Protein AF-A0A7R9VJQ9-F1 (afdb_monomer_lite)

Foldseek 3Di:
DVVLVVLVVVDDVCVLVNQCPDCCRQLANVLCVPQVVVPDDQVSVVCQQQDFQLCPDPSNVSAQCRGNFRQQCRGPDDREPDTHFKDWADDPVQVVQVKIKMKGGHHPPNVNDWDAQVVCVVRPVVDPPPPDDRTRPIDIDMDGD

Organism: NCBI:txid1486919

Radius of gyration: 17.12 Å; chains: 1; bounding box: 40×38×47 Å

Secondary structure (DSSP, 8-state):
-HHHHHHHTT-GGGHHHHHHT-TTTSHHHHHHHHHGGG--SHHHHHHHHT---TTT-TTTTT-TTSSSS-BGGG-SSS--S-B--EEEE--HHHHHTT-EEEEESS--GGGPPPEEGGGGHHHHTT---TTS-SEE----EEE--

pLDDT: mean 92.48, std 7.69, range [60.97, 98.75]

Sequence (145 aa):
PAMRAAFEARGKQYDKVVRGLSYQVAPRAKIFRRDAGSVSNVTDLMRVLRYNAATNDTYSDGDAWSTICARGDLALGATVADGCIDGKVTTFAMAQGMAALAVNGPSSDGGTPAFDWSEFEELSVVGPHKGMPDVYSTQWSLHAP

InterPro domains:
  IPR007000 Phospholipase B-like [PF04916] (16-140)
  IPR007000 Phospholipase B-like [PTHR12370] (14-140)

Structure (mmCIF, N/CA/C/O backbone):
data_AF-A0A7R9VJQ9-F1
#
_entry.id   AF-A0A7R9VJQ9-F1
#
loop_
_atom_site.group_PDB
_atom_site.id
_atom_site.type_symbol
_atom_site.label_atom_id
_atom_site.label_alt_id
_atom_site.label_comp_id
_atom_site.label_asym_id
_atom_site.label_entity_id
_atom_s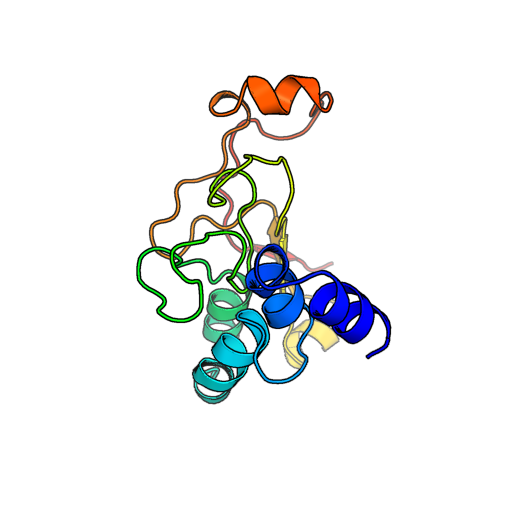ite.label_seq_id
_atom_site.pdbx_PDB_ins_code
_atom_site.Cartn_x
_atom_site.Cartn_y
_atom_site.Cartn_z
_atom_site.occupancy
_atom_site.B_iso_or_equiv
_atom_site.auth_seq_id
_atom_site.auth_comp_id
_atom_site.auth_asym_id
_atom_site.auth_atom_id
_atom_site.pdbx_PDB_model_num
ATOM 1 N N . PRO A 1 1 ? -7.477 -1.256 -21.868 1.00 67.06 1 PRO A N 1
ATOM 2 C CA . PRO A 1 1 ? -7.269 -2.011 -23.135 1.00 67.06 1 PRO A CA 1
ATOM 3 C C . PRO A 1 1 ? -6.455 -1.239 -24.185 1.00 67.06 1 PRO A C 1
ATOM 5 O O . PRO A 1 1 ? -5.385 -1.706 -24.554 1.00 67.06 1 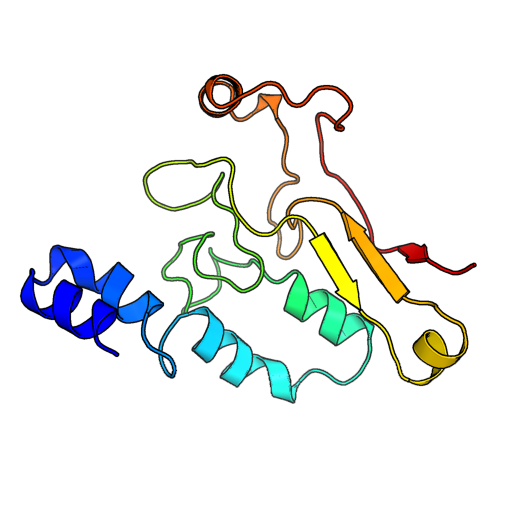PRO A O 1
ATOM 8 N N . ALA A 1 2 ? -6.899 -0.040 -24.592 1.00 86.12 2 ALA A N 1
ATOM 9 C CA . ALA A 1 2 ? -6.219 0.765 -25.618 1.00 86.12 2 ALA A CA 1
ATOM 10 C C . ALA A 1 2 ? -4.799 1.216 -25.216 1.00 86.12 2 ALA A C 1
ATOM 12 O O . ALA A 1 2 ? -3.859 1.060 -25.986 1.00 86.12 2 ALA A O 1
ATOM 13 N N . MET A 1 3 ? -4.618 1.694 -23.979 1.00 90.00 3 MET A N 1
ATOM 14 C CA . MET A 1 3 ? -3.309 2.143 -23.483 1.00 90.00 3 MET A CA 1
ATOM 15 C C . MET A 1 3 ? -2.272 1.012 -23.433 1.00 90.00 3 MET A C 1
ATOM 17 O O . MET A 1 3 ? -1.130 1.202 -23.833 1.00 90.00 3 MET A O 1
ATOM 21 N N . ARG A 1 4 ? -2.679 -0.187 -22.995 1.00 92.75 4 ARG A N 1
ATOM 22 C CA . ARG A 1 4 ? -1.803 -1.364 -22.962 1.00 92.75 4 ARG A CA 1
ATOM 23 C C . ARG A 1 4 ? -1.325 -1.735 -24.370 1.00 92.75 4 ARG A C 1
ATOM 25 O O . ARG A 1 4 ? -0.125 -1.857 -24.568 1.00 92.75 4 ARG A O 1
ATOM 32 N N . ALA A 1 5 ? -2.245 -1.839 -25.332 1.00 93.31 5 ALA A N 1
ATOM 33 C CA . ALA A 1 5 ? -1.909 -2.146 -26.724 1.00 93.31 5 ALA A CA 1
ATOM 34 C C . ALA A 1 5 ? -0.974 -1.088 -27.340 1.00 93.31 5 ALA A C 1
ATOM 36 O O . ALA A 1 5 ? -0.040 -1.427 -28.061 1.00 93.31 5 ALA A O 1
ATOM 37 N N . ALA A 1 6 ? -1.178 0.192 -27.007 1.00 94.69 6 ALA A N 1
ATOM 38 C CA . ALA A 1 6 ? -0.304 1.271 -27.459 1.00 94.69 6 ALA A CA 1
ATOM 39 C C . ALA A 1 6 ? 1.133 1.133 -26.928 1.00 94.69 6 ALA A C 1
ATOM 41 O O . ALA A 1 6 ? 2.074 1.394 -27.672 1.00 94.69 6 ALA A O 1
ATOM 42 N N . PHE A 1 7 ? 1.322 0.716 -25.671 1.00 94.88 7 PHE A N 1
ATOM 43 C CA . PHE A 1 7 ? 2.657 0.459 -25.119 1.00 94.88 7 PHE A CA 1
ATOM 44 C C . PHE A 1 7 ? 3.277 -0.842 -25.642 1.00 94.88 7 PHE A C 1
ATOM 46 O O . PHE A 1 7 ? 4.467 -0.849 -25.935 1.00 94.88 7 PHE A O 1
ATOM 53 N N . GLU A 1 8 ? 2.484 -1.899 -25.840 1.00 94.50 8 GLU A N 1
ATOM 54 C CA . GLU A 1 8 ? 2.943 -3.146 -26.478 1.00 94.50 8 GLU A CA 1
ATOM 55 C C . GLU A 1 8 ? 3.509 -2.879 -27.879 1.00 94.50 8 GLU A C 1
ATOM 57 O O . GLU A 1 8 ? 4.598 -3.343 -28.211 1.00 94.50 8 GLU A O 1
ATOM 62 N N . ALA A 1 9 ? 2.823 -2.053 -28.676 1.00 96.00 9 ALA A N 1
ATOM 63 C CA . ALA A 1 9 ? 3.266 -1.678 -30.018 1.00 96.00 9 ALA A CA 1
ATOM 64 C C . ALA A 1 9 ? 4.575 -0.864 -30.040 1.00 96.00 9 ALA A C 1
ATOM 66 O O . ALA A 1 9 ? 5.237 -0.799 -31.074 1.00 96.00 9 ALA A O 1
ATOM 67 N N . ARG A 1 10 ? 4.968 -0.242 -28.919 1.00 95.50 10 ARG A N 1
ATOM 68 C CA . ARG A 1 10 ? 6.207 0.547 -28.814 1.00 95.50 10 ARG A CA 1
ATOM 69 C C . ARG A 1 10 ? 7.449 -0.300 -28.515 1.00 95.50 10 ARG A C 1
ATOM 71 O O . ARG A 1 10 ? 8.555 0.229 -28.602 1.00 95.50 10 ARG A O 1
ATOM 78 N N . GLY A 1 11 ? 7.288 -1.588 -28.201 1.00 94.62 11 G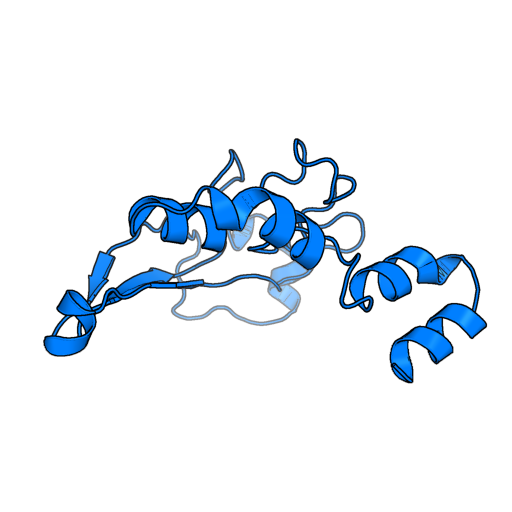LY A N 1
ATOM 79 C CA . GLY A 1 11 ? 8.389 -2.540 -28.031 1.00 94.62 11 GLY A CA 1
ATOM 80 C C . GLY A 1 11 ? 8.679 -2.948 -26.584 1.00 94.62 11 GLY A C 1
ATOM 81 O O . GLY A 1 11 ? 8.109 -2.421 -25.627 1.00 94.62 11 GLY A O 1
ATOM 82 N N . LYS A 1 12 ? 9.599 -3.912 -26.439 1.00 93.69 12 LYS A N 1
ATOM 83 C CA . LYS A 1 12 ? 9.884 -4.632 -25.182 1.00 93.69 12 LYS A CA 1
ATOM 84 C C . LYS A 1 12 ? 10.348 -3.744 -24.028 1.00 93.69 12 LYS A C 1
ATOM 86 O O . LYS A 1 12 ? 10.164 -4.096 -22.867 1.00 93.69 12 LYS A O 1
ATOM 91 N N . GLN A 1 13 ? 10.915 -2.572 -24.311 1.00 93.00 13 GLN A N 1
ATOM 92 C CA . GLN A 1 13 ? 11.306 -1.620 -23.269 1.00 93.00 13 GLN A CA 1
ATOM 93 C C . GLN A 1 13 ? 10.112 -1.125 -22.427 1.00 93.00 13 GLN A C 1
ATOM 95 O O . GLN A 1 13 ? 10.308 -0.626 -21.323 1.00 93.00 13 GLN A O 1
ATOM 100 N N . TYR A 1 14 ? 8.875 -1.308 -22.905 1.00 92.62 14 TYR A N 1
ATOM 101 C CA . TYR A 1 14 ? 7.650 -0.992 -22.169 1.00 92.62 14 TYR A CA 1
ATOM 102 C C . TYR A 1 14 ? 7.004 -2.204 -21.483 1.00 92.62 14 TYR A C 1
ATOM 104 O O . TYR A 1 14 ? 5.934 -2.050 -20.894 1.00 92.62 14 TYR A O 1
ATOM 112 N N . ASP A 1 15 ? 7.630 -3.387 -21.485 1.00 90.75 15 ASP A N 1
ATOM 113 C CA . ASP A 1 15 ? 7.044 -4.617 -20.925 1.00 90.75 15 ASP A CA 1
ATOM 114 C C . ASP A 1 15 ? 6.610 -4.453 -19.459 1.00 90.75 15 ASP A C 1
ATOM 116 O O . ASP A 1 15 ? 5.552 -4.949 -19.069 1.00 90.75 15 ASP A O 1
ATOM 120 N N . LYS A 1 16 ? 7.370 -3.704 -18.645 1.00 88.31 16 LYS A N 1
ATOM 121 C CA . LYS A 1 16 ? 6.997 -3.385 -17.252 1.00 88.31 16 LYS A CA 1
ATOM 122 C C . LYS A 1 16 ? 5.683 -2.599 -17.183 1.00 88.31 16 LYS A C 1
ATOM 124 O O . LYS A 1 16 ? 4.791 -2.952 -16.411 1.00 88.31 16 LYS A O 1
ATOM 129 N N . VAL A 1 17 ? 5.534 -1.577 -18.027 1.00 90.75 17 VAL A N 1
ATOM 130 C CA . VAL A 1 17 ? 4.313 -0.758 -18.123 1.00 90.75 17 VAL A CA 1
ATOM 131 C C . VAL A 1 17 ? 3.144 -1.607 -18.616 1.00 90.75 17 VAL A C 1
ATOM 133 O O . VAL A 1 17 ? 2.075 -1.607 -18.011 1.00 90.75 17 VAL A O 1
ATOM 136 N N . VAL A 1 18 ? 3.357 -2.397 -19.669 1.00 93.50 18 VAL A N 1
ATOM 137 C CA . VAL A 1 18 ? 2.359 -3.321 -20.224 1.00 93.50 18 VAL A CA 1
ATOM 138 C C . VAL A 1 18 ? 1.864 -4.305 -19.162 1.00 93.50 18 VAL A C 1
ATOM 140 O O . VAL A 1 18 ? 0.653 -4.492 -19.011 1.00 93.50 18 VAL A O 1
ATOM 143 N N . ARG A 1 19 ? 2.786 -4.899 -18.393 1.00 92.19 19 ARG A N 1
ATOM 144 C CA . ARG A 1 19 ? 2.473 -5.809 -17.284 1.00 92.19 19 ARG A CA 1
ATOM 145 C C . ARG A 1 19 ? 1.648 -5.097 -16.216 1.00 92.19 19 ARG A C 1
ATOM 147 O O . ARG A 1 19 ? 0.615 -5.623 -15.813 1.00 92.19 19 ARG A O 1
ATOM 154 N N . GLY A 1 20 ? 2.059 -3.895 -15.807 1.00 92.19 20 GLY A N 1
ATOM 155 C CA . GLY A 1 20 ? 1.359 -3.079 -14.811 1.00 92.19 20 GLY A CA 1
ATOM 156 C C . GLY A 1 20 ? -0.048 -2.640 -15.234 1.00 92.19 20 GLY A C 1
ATOM 157 O O . GLY A 1 20 ? -0.930 -2.523 -14.388 1.00 92.19 20 GLY A O 1
ATOM 158 N N . LEU A 1 21 ? -0.288 -2.463 -16.537 1.00 93.56 21 LEU A N 1
ATOM 159 C CA . LEU A 1 21 ? -1.603 -2.138 -17.105 1.00 93.56 21 LEU A CA 1
ATOM 160 C C . LEU A 1 21 ? -2.511 -3.363 -17.298 1.00 93.56 21 LEU A C 1
ATOM 162 O O . LEU A 1 21 ? -3.674 -3.221 -17.692 1.00 93.56 21 LEU A O 1
ATOM 166 N N . SER A 1 22 ? -2.002 -4.576 -17.082 1.00 93.19 22 SER A N 1
ATOM 167 C CA . SER A 1 22 ? -2.776 -5.793 -17.291 1.00 93.19 22 SER A CA 1
ATOM 168 C C . SER A 1 22 ? -3.679 -6.098 -16.102 1.00 93.19 22 SER A C 1
ATOM 170 O O . SER A 1 22 ? -3.207 -6.380 -15.005 1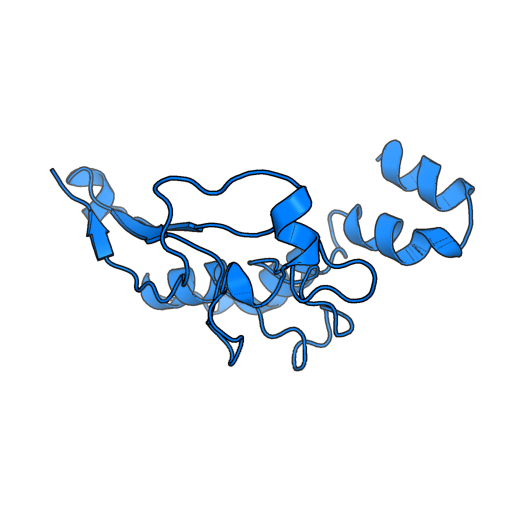.00 93.19 22 SER A O 1
ATOM 172 N N . TYR A 1 23 ? -4.988 -6.145 -16.345 1.00 93.50 23 TYR A N 1
ATOM 173 C CA . TYR A 1 23 ? -5.985 -6.403 -15.305 1.00 93.50 23 TYR A CA 1
ATOM 174 C C . TYR A 1 23 ? -5.729 -7.702 -14.520 1.00 93.50 23 TYR A C 1
ATOM 176 O O . TYR A 1 23 ? -5.812 -7.713 -13.299 1.00 93.50 23 TYR A O 1
ATOM 184 N N . GLN A 1 24 ? -5.385 -8.798 -15.206 1.00 94.56 24 GLN A N 1
ATOM 185 C CA . GLN A 1 24 ? -5.222 -10.105 -14.557 1.00 94.56 24 GLN A CA 1
ATOM 186 C C . GLN A 1 24 ? -3.798 -10.363 -14.043 1.00 94.56 24 GLN A C 1
ATOM 188 O O . GLN A 1 24 ? -3.629 -11.123 -13.087 1.00 94.56 24 GLN A O 1
ATOM 193 N N . VAL A 1 25 ? -2.768 -9.787 -14.673 1.00 94.25 25 VAL A N 1
ATOM 194 C CA . VAL A 1 25 ? -1.365 -10.167 -14.406 1.00 94.25 25 VAL A CA 1
ATOM 195 C C . VAL A 1 25 ? -0.462 -9.017 -13.964 1.00 94.25 25 VAL A C 1
ATOM 197 O O . VAL A 1 25 ? 0.746 -9.225 -13.845 1.00 94.25 25 VAL A O 1
ATOM 200 N N . ALA A 1 26 ? -1.018 -7.840 -13.670 1.00 96.31 26 ALA A N 1
ATOM 201 C CA . ALA A 1 26 ? -0.287 -6.816 -12.932 1.00 96.31 26 ALA A CA 1
ATOM 202 C C . ALA A 1 26 ? 0.143 -7.346 -11.549 1.00 96.31 26 ALA A C 1
ATOM 204 O O . ALA A 1 26 ? -0.593 -8.147 -10.961 1.00 96.31 26 ALA A O 1
ATOM 205 N N . PRO A 1 27 ? 1.283 -6.886 -11.000 1.00 96.56 27 PRO A N 1
ATOM 206 C CA . PRO A 1 27 ? 1.772 -7.301 -9.683 1.00 96.56 27 PRO A CA 1
ATOM 207 C C . PRO A 1 27 ? 0.692 -7.273 -8.594 1.00 96.56 27 PRO A C 1
ATOM 209 O O . PRO A 1 27 ? 0.377 -8.305 -8.009 1.00 96.56 27 PRO A O 1
ATOM 212 N N . ARG A 1 28 ? -0.004 -6.139 -8.436 1.00 97.19 28 ARG A N 1
ATOM 213 C CA . ARG A 1 28 ? -1.114 -5.982 -7.478 1.00 97.19 28 ARG A CA 1
ATOM 214 C C . ARG A 1 28 ? -2.245 -6.990 -7.678 1.00 97.19 28 ARG A C 1
ATOM 216 O O . ARG A 1 28 ? -2.760 -7.527 -6.704 1.00 97.19 28 ARG A O 1
ATOM 223 N N . ALA A 1 29 ? -2.609 -7.289 -8.926 1.00 98.00 29 ALA A N 1
ATOM 224 C CA . ALA A 1 29 ? -3.644 -8.279 -9.222 1.00 98.00 29 ALA A CA 1
ATOM 225 C C . ALA A 1 29 ? -3.207 -9.695 -8.815 1.00 98.00 29 ALA A C 1
ATOM 227 O O . ALA A 1 29 ? -4.016 -10.471 -8.310 1.00 98.00 29 ALA A O 1
ATOM 228 N N . LYS A 1 30 ? -1.928 -10.036 -9.011 1.00 98.00 30 LYS A N 1
ATOM 229 C CA . LYS A 1 30 ? -1.370 -11.322 -8.574 1.00 98.00 30 LYS A CA 1
ATOM 230 C C . LYS A 1 30 ? -1.282 -11.421 -7.052 1.00 98.00 30 LYS A C 1
ATOM 232 O O . LYS A 1 30 ? -1.688 -12.446 -6.515 1.00 98.00 30 LYS A O 1
ATOM 237 N N . ILE A 1 31 ? -0.831 -10.360 -6.380 1.00 97.62 31 ILE A N 1
ATOM 238 C CA . ILE A 1 31 ? -0.745 -10.298 -4.914 1.00 97.62 31 ILE A CA 1
ATOM 239 C C . ILE A 1 31 ? -2.137 -10.447 -4.295 1.00 97.62 31 ILE A C 1
ATOM 241 O O . ILE A 1 31 ? -2.344 -11.337 -3.479 1.00 97.62 31 ILE A O 1
ATOM 245 N N . PHE A 1 32 ? -3.137 -9.687 -4.759 1.00 98.25 32 PHE A N 1
ATOM 246 C CA . PHE A 1 32 ? -4.509 -9.864 -4.275 1.00 98.25 32 PHE A CA 1
ATOM 247 C C . PHE A 1 32 ? -5.058 -11.263 -4.558 1.00 98.25 32 PHE A C 1
ATOM 249 O O . PHE A 1 32 ? -5.684 -11.851 -3.684 1.00 98.25 32 PHE A O 1
ATOM 256 N N . ARG A 1 33 ? -4.806 -11.832 -5.745 1.00 98.25 33 ARG A N 1
ATOM 257 C CA . ARG A 1 33 ? -5.245 -13.201 -6.058 1.00 98.25 33 ARG A CA 1
ATOM 258 C C . ARG A 1 33 ? -4.630 -14.240 -5.114 1.00 98.25 33 ARG A C 1
ATOM 260 O O . ARG A 1 33 ? -5.303 -15.214 -4.796 1.00 98.25 33 ARG A O 1
ATOM 267 N N . ARG A 1 34 ? -3.376 -14.044 -4.696 1.00 97.75 34 ARG A N 1
ATOM 268 C CA . ARG A 1 34 ? -2.671 -14.918 -3.749 1.00 97.75 34 ARG A CA 1
ATOM 269 C C . ARG A 1 34 ? -3.201 -14.746 -2.323 1.00 97.75 34 ARG A C 1
ATOM 271 O O . ARG A 1 34 ? -3.498 -15.740 -1.671 1.00 97.75 34 ARG A O 1
ATOM 278 N N . ASP A 1 35 ? -3.360 -13.503 -1.871 1.00 97.38 35 ASP A N 1
ATOM 279 C CA . ASP A 1 35 ? -3.452 -13.201 -0.437 1.00 97.38 35 ASP A CA 1
ATOM 280 C C . ASP A 1 35 ? -4.877 -12.918 0.046 1.00 97.38 35 ASP A C 1
ATOM 282 O O . ASP A 1 35 ? -5.178 -13.159 1.215 1.00 97.38 35 ASP A O 1
ATOM 286 N N . ALA A 1 36 ? -5.791 -12.472 -0.825 1.00 96.88 36 ALA A N 1
ATOM 287 C CA . ALA A 1 36 ? -7.143 -12.083 -0.410 1.00 96.88 36 ALA A CA 1
ATOM 288 C C . ALA A 1 36 ? -7.918 -13.230 0.262 1.00 96.88 36 ALA A C 1
ATOM 290 O O . ALA A 1 36 ? -8.706 -12.984 1.170 1.00 96.88 36 ALA A O 1
ATOM 291 N N . GLY A 1 37 ? -7.662 -14.482 -0.135 1.00 97.69 37 GLY A N 1
ATOM 292 C CA . GLY A 1 37 ? -8.291 -15.666 0.463 1.00 97.69 37 GLY A CA 1
ATOM 293 C C . GLY A 1 37 ? -7.857 -15.962 1.903 1.00 97.69 37 GLY A C 1
ATOM 294 O O . GLY A 1 37 ? -8.546 -16.700 2.600 1.00 97.69 37 GLY A O 1
ATOM 295 N N . SER A 1 38 ? -6.738 -15.389 2.358 1.00 96.88 38 SER A N 1
ATOM 296 C CA . SER A 1 38 ? -6.248 -15.530 3.736 1.00 96.88 38 SER A CA 1
ATOM 297 C C . SER A 1 38 ? -6.755 -14.443 4.689 1.00 96.88 38 SER A C 1
ATOM 299 O O . SER A 1 38 ? -6.490 -14.513 5.887 1.00 96.88 38 SER A O 1
ATOM 301 N N . VAL A 1 39 ? -7.492 -13.443 4.191 1.00 98.25 39 VAL A N 1
ATOM 302 C CA . VAL A 1 39 ? -8.013 -12.351 5.022 1.00 98.25 39 VAL A CA 1
ATOM 303 C C . VAL A 1 39 ? -9.195 -12.856 5.845 1.00 98.25 39 VAL A C 1
ATOM 305 O O . VAL A 1 39 ? -10.292 -13.039 5.322 1.00 98.25 39 VAL A O 1
ATOM 308 N N . SER A 1 40 ? -8.971 -13.068 7.142 1.00 98.00 40 SER A N 1
ATOM 309 C CA . SER A 1 40 ? -9.980 -13.631 8.052 1.00 98.00 40 SER A CA 1
ATOM 310 C C . SER A 1 40 ? -10.549 -12.619 9.048 1.00 98.00 40 SER A C 1
ATOM 312 O O . SER A 1 40 ? -11.608 -12.835 9.635 1.00 98.00 40 SER A O 1
ATOM 314 N N . ASN A 1 41 ? -9.850 -11.504 9.253 1.00 97.75 41 ASN A N 1
ATOM 315 C CA . ASN A 1 41 ? -10.207 -10.479 10.224 1.00 97.75 41 ASN A CA 1
ATOM 316 C C . ASN A 1 41 ? -9.696 -9.096 9.785 1.00 97.75 41 ASN A C 1
ATOM 318 O O . ASN A 1 41 ? -8.997 -8.948 8.781 1.00 97.75 41 ASN A O 1
ATOM 322 N N . VAL A 1 42 ? -10.061 -8.066 10.554 1.00 98.00 42 VAL A N 1
ATOM 323 C CA . VAL A 1 42 ? -9.697 -6.675 10.254 1.00 98.00 42 VAL A CA 1
ATOM 324 C C . VAL A 1 42 ? -8.180 -6.456 10.241 1.00 98.00 42 VAL A C 1
ATOM 326 O O . VAL A 1 42 ? -7.683 -5.731 9.384 1.00 98.00 42 VAL A O 1
ATOM 329 N N . THR A 1 43 ? -7.438 -7.137 11.117 1.00 97.19 43 THR A N 1
ATOM 330 C CA . THR A 1 43 ? -5.975 -7.051 11.203 1.00 97.19 43 THR A CA 1
ATOM 331 C C . THR A 1 43 ? -5.301 -7.643 9.966 1.00 97.19 43 THR A C 1
ATOM 333 O O . THR A 1 43 ? -4.329 -7.078 9.466 1.00 97.19 43 THR A O 1
ATOM 336 N N . ASP A 1 44 ? -5.827 -8.742 9.421 1.00 97.62 44 ASP A N 1
ATOM 337 C CA . ASP A 1 44 ? -5.327 -9.303 8.161 1.00 97.62 44 ASP A CA 1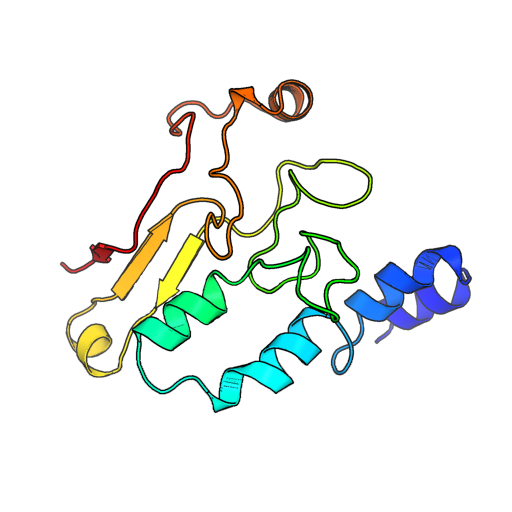
ATOM 338 C C . ASP A 1 44 ? -5.573 -8.342 6.995 1.00 97.62 44 ASP A C 1
ATOM 340 O O . ASP A 1 44 ? -4.684 -8.130 6.171 1.00 97.62 44 ASP A O 1
ATOM 344 N N . LEU A 1 45 ? -6.750 -7.707 6.949 1.00 97.75 45 LEU A N 1
ATOM 345 C CA . LEU A 1 45 ? -7.062 -6.711 5.925 1.00 97.75 45 LEU A CA 1
ATOM 346 C C . LEU A 1 45 ? -6.135 -5.491 6.032 1.00 97.75 45 LEU A C 1
ATOM 348 O O . LEU A 1 45 ? -5.608 -5.035 5.020 1.00 97.75 45 LEU A O 1
ATOM 352 N N . MET A 1 46 ? -5.879 -5.004 7.249 1.00 97.44 46 MET A N 1
ATOM 353 C CA . MET A 1 46 ? -4.904 -3.940 7.512 1.00 97.44 46 MET A CA 1
ATOM 354 C C . MET A 1 46 ? -3.514 -4.308 6.978 1.00 97.44 46 MET A C 1
ATOM 356 O O . MET A 1 46 ? -2.911 -3.509 6.262 1.00 97.44 46 MET A O 1
ATOM 360 N N . ARG A 1 47 ? -3.038 -5.531 7.252 1.00 95.75 47 ARG A N 1
ATOM 361 C CA . ARG A 1 47 ? -1.747 -6.038 6.757 1.00 95.75 47 ARG A CA 1
ATOM 362 C C . ARG A 1 47 ? -1.702 -6.091 5.229 1.00 95.75 47 ARG A C 1
ATOM 364 O O . ARG A 1 47 ? -0.727 -5.646 4.635 1.00 95.75 47 ARG A O 1
ATOM 371 N N . VAL A 1 48 ? -2.753 -6.598 4.580 1.00 96.44 48 VAL A N 1
ATOM 372 C CA . VAL A 1 48 ? -2.823 -6.662 3.108 1.00 96.44 48 VAL A CA 1
ATOM 373 C C . VAL A 1 48 ? -2.782 -5.262 2.494 1.00 96.44 48 VAL A C 1
ATOM 375 O O . VAL A 1 48 ? -2.043 -5.040 1.538 1.00 96.44 48 VAL A O 1
ATOM 378 N N . LEU A 1 49 ? -3.521 -4.298 3.050 1.00 96.88 49 LEU A N 1
ATOM 379 C CA . LEU A 1 49 ? -3.549 -2.929 2.523 1.00 96.88 49 LEU A CA 1
ATOM 380 C C . LEU A 1 49 ? -2.234 -2.168 2.714 1.00 96.88 49 LEU A C 1
ATOM 382 O O . LEU A 1 49 ? -1.980 -1.221 1.976 1.00 96.88 49 LEU A O 1
ATOM 386 N N . ARG A 1 50 ? -1.396 -2.573 3.673 1.00 96.94 50 ARG A N 1
ATOM 387 C CA . ARG A 1 50 ? -0.073 -1.980 3.928 1.00 96.94 50 ARG A CA 1
ATOM 388 C C . ARG A 1 50 ? 1.072 -2.804 3.355 1.00 96.94 50 ARG A C 1
ATOM 390 O O . ARG A 1 50 ? 2.229 -2.422 3.497 1.00 96.94 50 ARG A O 1
ATOM 397 N N . TYR A 1 51 ? 0.765 -3.889 2.652 1.00 96.25 51 TYR A N 1
ATOM 398 C CA . TYR A 1 51 ? 1.759 -4.826 2.164 1.00 96.25 51 TYR A CA 1
ATOM 399 C C . TYR A 1 51 ? 2.736 -4.182 1.170 1.00 96.25 51 TYR A C 1
ATOM 401 O O . TYR A 1 51 ? 2.373 -3.838 0.037 1.00 96.25 51 TYR A O 1
ATOM 409 N N . ASN A 1 52 ? 3.993 -4.093 1.600 1.00 95.75 52 ASN A N 1
ATOM 410 C CA . ASN A 1 52 ? 5.159 -3.865 0.764 1.00 95.75 52 ASN A CA 1
ATOM 411 C C . ASN A 1 52 ? 6.289 -4.766 1.272 1.00 95.75 52 ASN A C 1
ATOM 413 O O . ASN A 1 52 ? 6.832 -4.545 2.346 1.00 95.75 52 ASN A O 1
ATOM 417 N N . ALA A 1 53 ? 6.588 -5.829 0.534 1.00 93.12 53 ALA A N 1
ATOM 418 C CA . ALA A 1 53 ? 7.682 -6.743 0.851 1.00 93.12 53 ALA A CA 1
ATOM 419 C C . ALA A 1 53 ? 8.500 -7.000 -0.415 1.00 93.12 53 ALA A C 1
ATOM 421 O O . ALA A 1 53 ? 8.748 -8.144 -0.785 1.00 93.12 53 ALA A O 1
ATOM 422 N N . ALA A 1 54 ? 8.846 -5.929 -1.135 1.00 91.50 54 ALA A N 1
ATOM 423 C CA . ALA A 1 54 ? 9.303 -6.037 -2.516 1.00 91.50 54 ALA A CA 1
ATOM 424 C C . ALA A 1 54 ? 10.577 -6.868 -2.713 1.00 91.50 54 ALA A C 1
ATOM 426 O O . ALA A 1 54 ? 10.745 -7.475 -3.769 1.00 91.50 54 ALA A O 1
ATOM 427 N N . THR A 1 55 ? 11.435 -6.930 -1.694 1.00 89.56 55 THR A N 1
ATOM 428 C CA . THR A 1 55 ? 12.646 -7.761 -1.661 1.00 89.56 55 THR A CA 1
ATOM 429 C C . THR A 1 55 ? 12.348 -9.259 -1.568 1.00 89.56 55 THR A C 1
ATOM 431 O O . THR A 1 55 ? 13.153 -10.066 -2.025 1.00 89.56 55 THR A O 1
ATOM 434 N N . ASN A 1 56 ? 11.188 -9.633 -1.019 1.00 91.38 56 ASN A N 1
ATOM 435 C CA . ASN A 1 56 ? 10.796 -11.018 -0.758 1.00 91.38 56 ASN A CA 1
ATOM 436 C C . ASN A 1 56 ? 9.612 -11.489 -1.626 1.00 91.38 56 ASN A C 1
ATOM 438 O O . ASN A 1 56 ? 9.379 -12.693 -1.737 1.00 91.38 56 ASN A O 1
ATOM 442 N N . ASP A 1 57 ? 8.847 -10.578 -2.236 1.00 93.69 57 ASP A N 1
ATOM 443 C CA . ASP A 1 57 ? 7.707 -10.925 -3.086 1.00 93.69 57 ASP A CA 1
ATOM 444 C C . ASP A 1 57 ? 8.138 -11.173 -4.540 1.00 93.69 57 ASP A C 1
ATOM 446 O O . ASP A 1 57 ? 8.574 -10.287 -5.269 1.00 93.69 57 ASP A O 1
ATOM 450 N N . THR A 1 58 ? 7.944 -12.401 -5.015 1.00 94.69 58 THR A N 1
ATOM 451 C CA . THR A 1 58 ? 8.230 -12.771 -6.412 1.00 94.69 58 THR A CA 1
ATOM 452 C C . THR A 1 58 ? 7.393 -12.018 -7.455 1.00 94.69 58 THR A C 1
ATOM 454 O O . THR A 1 58 ? 7.748 -12.027 -8.629 1.00 94.69 58 THR A O 1
ATOM 457 N N . TYR A 1 59 ? 6.275 -11.388 -7.078 1.00 95.88 59 TYR A N 1
ATOM 458 C CA . TYR A 1 59 ? 5.428 -10.635 -8.008 1.00 95.88 59 TYR A CA 1
ATOM 459 C C . TYR A 1 59 ? 5.814 -9.167 -8.151 1.00 95.88 59 TYR A C 1
ATOM 461 O O . TYR A 1 59 ? 5.380 -8.547 -9.125 1.00 95.88 59 TYR A O 1
ATOM 469 N N . SER A 1 60 ? 6.599 -8.617 -7.223 1.00 93.12 60 SER A N 1
ATOM 470 C CA . SER A 1 60 ? 7.081 -7.237 -7.305 1.00 93.12 60 SER A CA 1
ATOM 471 C C . SER A 1 60 ? 8.330 -7.089 -8.167 1.00 93.12 60 SER A C 1
ATOM 473 O O . SER A 1 60 ? 8.705 -5.960 -8.458 1.00 93.12 60 SER A O 1
ATOM 475 N N . ASP A 1 61 ? 8.977 -8.185 -8.579 1.00 91.19 61 ASP A N 1
ATOM 476 C CA . ASP A 1 61 ? 10.240 -8.165 -9.333 1.00 91.19 61 ASP A CA 1
ATOM 477 C C . ASP A 1 61 ? 11.323 -7.301 -8.636 1.00 91.19 61 ASP A C 1
ATOM 479 O O . ASP A 1 61 ? 12.089 -6.592 -9.288 1.00 91.19 61 ASP A O 1
ATOM 483 N N . GLY A 1 62 ? 11.356 -7.312 -7.295 1.00 92.00 62 GLY A N 1
ATOM 484 C CA . GLY A 1 62 ? 12.267 -6.482 -6.493 1.00 92.00 62 GLY A CA 1
ATOM 485 C C . GLY A 1 62 ? 11.879 -5.002 -6.377 1.00 92.00 62 GLY A C 1
ATOM 486 O O . GLY A 1 62 ? 12.564 -4.251 -5.692 1.00 92.00 62 GLY A O 1
ATOM 487 N N . ASP A 1 63 ? 10.802 -4.561 -7.030 1.00 93.75 63 ASP A N 1
ATOM 488 C CA . ASP A 1 63 ? 10.417 -3.153 -7.110 1.00 93.75 63 ASP A CA 1
ATOM 489 C C . ASP A 1 63 ? 9.364 -2.767 -6.064 1.00 93.75 63 ASP A C 1
ATOM 491 O O . ASP A 1 63 ? 8.224 -3.239 -6.101 1.00 93.75 63 ASP A O 1
ATOM 495 N N . ALA A 1 64 ? 9.722 -1.846 -5.165 1.00 94.75 64 ALA A N 1
ATOM 496 C CA . ALA A 1 64 ? 8.844 -1.348 -4.108 1.00 94.75 64 ALA A CA 1
ATOM 497 C C . ALA A 1 64 ? 7.603 -0.603 -4.628 1.00 94.75 64 ALA A C 1
ATOM 499 O O . ALA A 1 64 ? 6.620 -0.467 -3.896 1.00 94.75 64 ALA A O 1
ATOM 500 N N . TRP A 1 65 ? 7.588 -0.196 -5.900 1.00 94.94 65 TRP A N 1
ATOM 501 C CA . TRP A 1 65 ? 6.395 0.325 -6.573 1.00 94.94 65 TRP A CA 1
ATOM 502 C C . TRP A 1 65 ? 5.361 -0.760 -6.908 1.00 94.94 65 TRP A C 1
ATOM 504 O O . TRP A 1 65 ? 4.160 -0.504 -7.011 1.00 94.94 65 TRP A O 1
ATOM 514 N N . SER A 1 66 ? 5.820 -1.994 -7.103 1.00 95.12 66 SER A N 1
ATOM 515 C CA . SER A 1 66 ? 5.038 -3.091 -7.678 1.00 95.12 66 SER A CA 1
ATOM 516 C C . SER A 1 66 ? 4.351 -3.963 -6.616 1.00 95.12 66 SER A C 1
ATOM 518 O O . SER A 1 66 ? 4.117 -5.150 -6.831 1.00 95.12 66 SER A O 1
ATOM 520 N N . THR A 1 67 ? 3.982 -3.376 -5.478 1.00 95.50 67 THR A N 1
ATOM 521 C CA . THR A 1 67 ? 3.290 -4.032 -4.351 1.00 95.50 67 THR A CA 1
ATOM 522 C C . THR A 1 67 ? 1.894 -3.426 -4.133 1.00 95.50 67 THR A C 1
ATOM 524 O O . THR A 1 67 ? 1.438 -2.612 -4.939 1.00 95.50 67 THR A O 1
ATOM 527 N N . ILE A 1 68 ? 1.165 -3.840 -3.084 1.00 97.12 68 ILE A N 1
ATOM 528 C CA . ILE A 1 68 ? -0.148 -3.248 -2.763 1.00 97.12 68 ILE A CA 1
ATOM 529 C C . ILE A 1 68 ? 0.016 -1.800 -2.302 1.00 97.12 68 ILE A C 1
ATOM 531 O O . ILE A 1 68 ? -0.618 -0.908 -2.867 1.00 97.12 68 ILE A O 1
ATOM 535 N N . CYS A 1 69 ? 0.886 -1.571 -1.317 1.00 97.38 69 CYS A N 1
ATOM 536 C CA . CYS A 1 69 ? 1.178 -0.245 -0.789 1.00 97.38 69 CYS A CA 1
ATOM 537 C C . CYS A 1 69 ? 2.532 0.231 -1.329 1.00 97.38 69 CYS A C 1
ATOM 539 O O . CYS A 1 69 ? 3.571 0.060 -0.694 1.00 97.38 69 CYS A O 1
ATOM 541 N N . ALA A 1 70 ? 2.507 0.783 -2.544 1.00 96.25 70 ALA A N 1
ATOM 542 C CA . ALA A 1 70 ? 3.694 1.210 -3.282 1.00 96.25 70 ALA A CA 1
ATOM 543 C C . ALA A 1 70 ? 4.566 2.215 -2.504 1.00 96.25 70 ALA A C 1
ATOM 545 O O . ALA A 1 70 ? 4.043 3.093 -1.816 1.00 96.25 70 ALA A O 1
ATOM 546 N N . ARG A 1 71 ? 5.887 2.105 -2.676 1.00 95.75 71 ARG A N 1
ATOM 547 C CA . ARG A 1 71 ? 6.912 3.019 -2.149 1.00 95.75 71 ARG A CA 1
ATOM 548 C C . ARG A 1 71 ? 7.772 3.539 -3.300 1.00 95.75 71 ARG A C 1
ATOM 550 O O . ARG A 1 71 ? 8.694 2.851 -3.729 1.00 95.75 71 ARG A O 1
ATOM 557 N N . GLY A 1 72 ? 7.419 4.701 -3.852 1.00 93.75 72 GLY A N 1
ATOM 558 C CA . GLY A 1 72 ? 8.145 5.329 -4.964 1.00 93.75 72 GLY A CA 1
ATOM 559 C C . GLY A 1 72 ? 9.522 5.850 -4.584 1.00 93.75 72 GLY A C 1
ATOM 560 O O . GLY A 1 72 ? 10.440 5.830 -5.398 1.00 93.75 72 GLY A O 1
ATOM 561 N N . ASP A 1 73 ? 9.685 6.225 -3.324 1.00 92.81 73 ASP A N 1
ATOM 562 C CA . ASP A 1 73 ? 10.949 6.620 -2.717 1.00 92.81 73 ASP A CA 1
ATOM 563 C C . ASP A 1 73 ? 11.947 5.447 -2.636 1.00 92.81 73 ASP A C 1
ATOM 565 O O . ASP A 1 73 ? 13.154 5.656 -2.647 1.00 92.81 73 ASP A O 1
ATOM 569 N N . LEU A 1 74 ? 11.451 4.203 -2.657 1.00 93.12 74 LEU A N 1
ATOM 570 C CA . LEU A 1 74 ? 12.251 2.969 -2.683 1.00 93.12 74 LEU A CA 1
ATOM 571 C C . LEU A 1 74 ? 12.135 2.201 -4.014 1.00 93.12 74 LEU A C 1
ATOM 573 O O . LEU A 1 74 ? 12.495 1.023 -4.088 1.00 93.12 74 LEU A O 1
ATOM 577 N N . ALA A 1 75 ? 11.567 2.813 -5.058 1.00 91.38 75 ALA A N 1
ATOM 578 C CA . ALA A 1 75 ? 11.326 2.133 -6.327 1.00 91.38 75 ALA A CA 1
ATOM 579 C C . ALA A 1 75 ? 12.631 1.836 -7.079 1.00 91.38 75 ALA A C 1
ATOM 581 O O . ALA A 1 75 ? 13.596 2.598 -7.037 1.00 91.38 75 ALA A O 1
ATOM 582 N N . LEU A 1 76 ? 12.642 0.742 -7.848 1.00 87.50 76 LEU A N 1
ATOM 583 C CA . LEU A 1 76 ? 13.769 0.459 -8.738 1.00 87.50 76 LEU A CA 1
ATOM 584 C C . LEU A 1 76 ? 13.771 1.443 -9.916 1.00 87.50 76 LEU A C 1
ATOM 586 O O . LEU A 1 76 ? 12.882 1.399 -10.775 1.00 87.50 76 LEU A O 1
ATOM 590 N N . GLY A 1 77 ? 14.808 2.277 -9.992 1.00 84.19 77 GLY A N 1
ATOM 591 C CA . GLY A 1 77 ? 15.004 3.259 -11.057 1.00 84.19 77 GLY A CA 1
ATOM 592 C C . GLY A 1 77 ? 15.024 4.682 -10.513 1.00 84.19 77 GLY A C 1
ATOM 593 O O . GLY A 1 77 ? 15.906 5.023 -9.734 1.00 84.19 77 GLY A O 1
ATOM 594 N N . ALA A 1 78 ? 14.090 5.517 -10.970 1.00 80.31 78 ALA A N 1
ATOM 595 C CA . ALA A 1 78 ? 13.962 6.887 -10.485 1.00 80.31 78 ALA A CA 1
ATOM 596 C C . ALA A 1 78 ? 13.167 6.908 -9.173 1.00 80.31 78 ALA A C 1
ATOM 598 O O . ALA A 1 78 ? 12.015 6.467 -9.154 1.00 80.31 78 ALA A O 1
ATOM 599 N N . THR A 1 79 ? 13.777 7.439 -8.114 1.00 86.25 79 THR A N 1
ATOM 600 C CA . THR A 1 79 ? 13.096 7.741 -6.854 1.00 86.25 79 THR A CA 1
ATOM 601 C C . THR A 1 79 ? 12.074 8.851 -7.089 1.00 86.25 79 THR A C 1
ATOM 603 O O . THR A 1 79 ? 12.339 9.826 -7.796 1.00 86.25 79 THR A O 1
ATOM 606 N N . VAL A 1 80 ? 10.865 8.683 -6.551 1.00 88.75 80 VAL A N 1
ATOM 607 C CA . VAL A 1 80 ? 9.773 9.661 -6.679 1.00 88.75 80 VAL A CA 1
ATOM 608 C C . VAL A 1 80 ? 9.015 9.800 -5.364 1.00 88.75 80 VAL A C 1
ATOM 610 O O . VAL A 1 80 ? 8.756 8.809 -4.687 1.00 88.75 80 VAL A O 1
ATOM 613 N N . ALA A 1 81 ? 8.599 11.023 -5.027 1.00 89.44 81 ALA A N 1
ATOM 614 C CA . ALA A 1 81 ? 7.743 11.305 -3.872 1.00 89.44 81 ALA A CA 1
ATOM 615 C C . ALA A 1 81 ? 6.278 10.944 -4.173 1.00 89.44 81 ALA A C 1
ATOM 617 O O . ALA A 1 81 ? 5.399 11.804 -4.201 1.00 89.44 81 ALA A O 1
ATOM 618 N N . ASP A 1 82 ? 6.028 9.670 -4.468 1.00 91.19 82 ASP A N 1
ATOM 619 C CA . ASP A 1 82 ? 4.708 9.141 -4.803 1.00 91.19 82 ASP A CA 1
ATOM 620 C C . ASP A 1 82 ? 4.560 7.701 -4.291 1.00 91.19 82 ASP A C 1
ATOM 622 O O . ASP A 1 82 ? 5.537 6.989 -4.040 1.00 91.19 82 ASP A O 1
ATOM 626 N N . GLY A 1 83 ? 3.320 7.256 -4.130 1.00 95.00 83 GLY A N 1
ATOM 627 C CA . GLY A 1 83 ? 2.998 5.915 -3.676 1.00 95.00 83 GLY A CA 1
ATOM 628 C C . GLY A 1 83 ? 1.775 5.868 -2.772 1.00 95.00 83 GLY A C 1
ATOM 629 O O . GLY A 1 83 ? 0.853 6.678 -2.839 1.00 95.00 83 GLY A O 1
ATOM 630 N N . CYS A 1 84 ? 1.747 4.848 -1.928 1.00 97.31 84 CYS A N 1
ATOM 631 C CA . CYS A 1 84 ? 0.698 4.638 -0.946 1.00 97.31 84 CYS A CA 1
ATOM 632 C C . CYS A 1 84 ? 0.934 5.539 0.272 1.00 97.31 84 CYS A C 1
ATOM 634 O O . CYS A 1 84 ? 1.993 5.468 0.884 1.00 97.31 84 CYS A O 1
ATOM 636 N N . ILE A 1 85 ? -0.054 6.360 0.638 1.00 97.06 85 ILE A N 1
ATOM 637 C CA . ILE A 1 85 ? 0.087 7.387 1.689 1.00 97.06 85 ILE A CA 1
ATOM 638 C C . ILE A 1 85 ? -0.873 7.211 2.866 1.00 97.06 85 ILE A C 1
ATOM 640 O O . ILE A 1 85 ? -0.877 8.028 3.781 1.00 97.06 85 ILE A O 1
ATOM 644 N N . ASP A 1 86 ? -1.718 6.184 2.856 1.00 98.19 86 ASP A N 1
ATOM 645 C CA . ASP A 1 86 ? -2.629 5.889 3.956 1.00 98.19 86 ASP A CA 1
ATOM 646 C C . ASP A 1 86 ? -3.145 4.443 3.896 1.00 98.19 86 ASP A C 1
ATOM 648 O O . ASP A 1 86 ? -2.806 3.663 3.003 1.00 98.19 86 ASP A O 1
ATOM 652 N N . GLY A 1 87 ? -3.951 4.080 4.888 1.00 97.81 87 GLY A N 1
ATOM 653 C CA . GLY A 1 87 ? -4.822 2.915 4.872 1.00 97.81 87 GLY A CA 1
ATOM 654 C C . GLY A 1 87 ? -6.062 3.213 5.705 1.00 97.81 87 GLY A C 1
ATOM 655 O O . GLY A 1 87 ? -5.965 3.864 6.743 1.00 97.81 87 GLY A O 1
ATOM 656 N N . LYS A 1 88 ? -7.239 2.782 5.241 1.00 98.56 88 LYS A N 1
ATOM 657 C CA . LYS A 1 88 ? -8.507 2.925 5.969 1.00 98.56 88 LYS A CA 1
ATOM 658 C C . LYS A 1 88 ? -9.287 1.623 5.874 1.00 98.56 88 LYS A C 1
ATOM 660 O O . LYS A 1 88 ? -9.467 1.097 4.777 1.00 98.56 88 LYS A O 1
ATOM 665 N N . VAL A 1 89 ? -9.744 1.110 7.008 1.00 98.38 89 VAL A N 1
ATOM 666 C CA . VAL A 1 89 ? -10.497 -0.143 7.098 1.00 98.38 89 VAL A CA 1
ATOM 667 C C . VAL A 1 89 ? -11.671 0.041 8.043 1.00 98.38 89 VAL A C 1
ATOM 669 O O . VAL A 1 89 ? -11.541 0.627 9.111 1.00 98.38 89 VAL A O 1
ATOM 672 N N . THR A 1 90 ? -12.821 -0.509 7.678 1.00 98.50 90 THR A N 1
ATOM 673 C CA . THR A 1 90 ? -13.971 -0.608 8.574 1.00 98.50 90 THR A CA 1
ATOM 674 C C . THR A 1 90 ? -14.563 -2.014 8.511 1.00 98.50 90 THR A C 1
ATOM 676 O O . THR A 1 90 ? -14.308 -2.777 7.578 1.00 98.50 90 THR A O 1
ATOM 679 N N . THR A 1 91 ? -15.339 -2.366 9.526 1.00 98.31 91 THR A N 1
ATOM 680 C CA . THR A 1 91 ? -16.164 -3.573 9.590 1.00 98.31 91 THR A CA 1
ATOM 681 C C . THR A 1 91 ? -17.618 -3.135 9.611 1.00 98.31 91 THR A C 1
ATOM 683 O O . THR A 1 91 ? -17.913 -1.973 9.879 1.00 98.31 91 THR A O 1
ATOM 686 N N . PHE A 1 92 ? -18.547 -4.060 9.380 1.00 98.19 92 PHE A N 1
ATOM 687 C CA . PHE A 1 92 ? -19.972 -3.741 9.467 1.00 98.19 92 PHE A CA 1
ATOM 688 C C . PHE A 1 92 ? -20.342 -3.081 10.810 1.00 98.19 92 PHE A C 1
ATOM 690 O O . PHE A 1 92 ? -20.981 -2.034 10.819 1.00 98.19 92 PHE A O 1
ATOM 697 N N . ALA A 1 93 ? -19.859 -3.630 11.931 1.00 98.12 93 ALA A N 1
ATOM 698 C CA . ALA A 1 93 ? -20.108 -3.078 13.263 1.00 98.12 93 ALA A CA 1
ATOM 699 C C . ALA A 1 93 ? -19.485 -1.683 13.465 1.00 98.12 93 ALA A C 1
ATOM 701 O O . ALA A 1 93 ? -20.136 -0.801 14.015 1.00 98.12 93 ALA A O 1
ATOM 702 N N . MET A 1 94 ? -18.251 -1.454 12.992 1.00 98.50 94 MET A N 1
ATOM 703 C CA . MET A 1 94 ? -17.629 -0.123 13.059 1.00 98.50 94 MET A CA 1
ATOM 704 C C . MET A 1 94 ? -18.395 0.899 12.207 1.00 98.50 94 MET A C 1
ATOM 706 O O . MET A 1 94 ? -18.664 2.006 12.668 1.00 98.50 94 MET A O 1
ATOM 710 N N . ALA A 1 95 ? -18.815 0.519 10.998 1.00 98.31 95 ALA A N 1
ATOM 711 C CA . ALA A 1 95 ? -19.550 1.397 10.094 1.00 98.31 95 ALA A CA 1
ATOM 712 C C . ALA A 1 95 ? -20.899 1.859 10.676 1.00 98.31 95 ALA A C 1
ATOM 714 O O . ALA A 1 95 ? -21.282 3.009 10.470 1.00 98.31 95 ALA A O 1
ATOM 715 N N . GLN A 1 96 ? -21.586 1.014 11.457 1.00 98.44 96 GLN A N 1
ATOM 716 C CA . GLN A 1 96 ? -22.818 1.401 12.164 1.00 98.44 96 GLN A CA 1
ATOM 717 C C . GLN A 1 96 ? -22.601 2.544 13.170 1.00 98.44 96 GLN A C 1
ATOM 719 O O . GLN A 1 96 ? -23.526 3.311 13.424 1.00 98.44 96 GLN A O 1
ATOM 724 N N . GLY A 1 97 ? -21.391 2.671 13.719 1.00 98.06 97 GLY A N 1
ATOM 725 C CA . GLY A 1 97 ? -20.993 3.738 14.639 1.00 98.06 97 GLY A CA 1
ATOM 726 C C . GLY A 1 97 ? -20.175 4.858 13.991 1.00 98.06 97 GLY A C 1
ATOM 727 O O . GLY A 1 97 ? -19.530 5.608 14.714 1.00 98.06 97 GLY A O 1
ATOM 728 N N . MET A 1 98 ? -20.148 4.957 12.654 1.00 98.31 98 MET A N 1
ATOM 729 C CA . MET A 1 98 ? -19.291 5.903 11.916 1.00 98.31 98 MET A CA 1
ATOM 730 C C . MET A 1 98 ? -17.799 5.782 12.275 1.00 98.31 98 MET A C 1
ATOM 732 O O . MET A 1 98 ? -17.074 6.775 12.301 1.00 98.31 98 MET A O 1
ATOM 736 N N . ALA A 1 99 ? -17.341 4.558 12.544 1.00 98.69 99 ALA A N 1
ATOM 737 C CA . ALA A 1 99 ? -15.973 4.277 12.948 1.00 98.69 99 ALA A CA 1
ATOM 738 C C . ALA A 1 99 ? -15.155 3.582 11.846 1.00 98.69 99 ALA A C 1
ATOM 740 O O . ALA A 1 99 ? -15.675 2.825 11.015 1.00 98.69 99 ALA A O 1
ATOM 741 N N . ALA A 1 100 ? -13.845 3.815 11.862 1.00 98.62 100 ALA A N 1
ATOM 742 C CA . ALA A 1 100 ? -12.874 3.129 11.019 1.00 98.62 100 ALA A CA 1
ATOM 743 C C . ALA A 1 100 ? -11.501 3.087 11.696 1.00 98.62 100 ALA A C 1
ATOM 745 O O . ALA A 1 100 ? -11.144 3.970 12.472 1.00 98.62 100 ALA A O 1
ATOM 746 N N . LEU A 1 101 ? -10.707 2.079 11.359 1.00 98.75 101 LEU A N 1
ATOM 747 C CA . LEU A 1 101 ? -9.274 2.092 11.609 1.00 98.75 101 LEU A CA 1
ATOM 748 C C . LEU A 1 101 ? -8.601 2.853 10.468 1.00 98.75 101 LEU A C 1
ATOM 750 O O . LEU A 1 101 ? -8.890 2.590 9.298 1.00 98.75 101 LEU A O 1
ATOM 754 N N . ALA A 1 102 ? -7.707 3.778 10.797 1.00 98.50 102 ALA A N 1
ATOM 755 C CA . ALA A 1 102 ? -6.940 4.531 9.817 1.00 98.50 102 ALA A CA 1
ATOM 756 C C . ALA A 1 102 ? -5.458 4.581 10.194 1.00 98.50 102 ALA A C 1
ATOM 758 O O . ALA A 1 102 ? -5.104 4.564 11.369 1.00 98.50 102 ALA A O 1
ATOM 759 N N . VAL A 1 103 ? -4.598 4.647 9.182 1.00 98.06 103 VAL A N 1
ATOM 760 C CA . VAL A 1 103 ? -3.163 4.917 9.308 1.00 98.06 103 VAL A CA 1
ATOM 761 C C . VAL A 1 103 ? -2.775 5.937 8.244 1.00 98.06 103 VAL A C 1
ATOM 763 O O . VAL A 1 103 ? -3.264 5.875 7.115 1.00 98.06 103 VAL A O 1
ATOM 766 N N . ASN A 1 104 ? -1.920 6.892 8.599 1.00 97.19 104 ASN A N 1
ATOM 767 C CA . ASN A 1 104 ? -1.482 7.964 7.707 1.00 97.19 104 ASN A CA 1
ATOM 768 C C . ASN A 1 104 ? 0.022 7.870 7.435 1.00 97.19 104 ASN A C 1
ATOM 770 O O . ASN A 1 104 ? 0.802 7.749 8.366 1.00 97.19 104 ASN A O 1
ATOM 774 N N . GLY A 1 105 ? 0.433 7.955 6.177 1.00 96.38 105 GLY A N 1
ATOM 775 C CA . GLY A 1 105 ? 1.825 7.890 5.736 1.00 96.38 105 GLY A CA 1
ATOM 776 C C . GLY A 1 105 ? 2.162 6.641 4.918 1.00 96.38 105 GLY A C 1
ATOM 777 O O . GLY A 1 105 ? 1.354 5.704 4.844 1.00 96.38 105 GLY A O 1
ATOM 778 N N . PRO A 1 106 ? 3.361 6.595 4.313 1.00 96.75 106 PRO A N 1
ATOM 779 C CA . PRO A 1 106 ? 3.870 5.421 3.606 1.00 96.75 106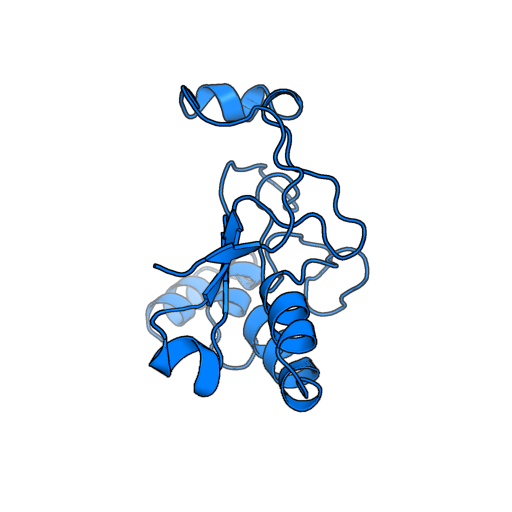 PRO A CA 1
ATOM 780 C C . PRO A 1 106 ? 4.020 4.193 4.503 1.00 96.75 106 PRO A C 1
ATOM 782 O O . PRO A 1 106 ? 4.156 4.313 5.719 1.00 96.75 106 PRO A O 1
ATOM 785 N N . SER A 1 107 ? 3.935 2.992 3.924 1.00 95.50 107 SER A N 1
ATOM 786 C CA . SER A 1 107 ? 4.050 1.753 4.705 1.00 95.50 107 SER A CA 1
ATOM 787 C C . SER A 1 107 ? 5.471 1.501 5.183 1.00 95.50 107 SER A C 1
ATOM 789 O O . SER A 1 107 ? 6.398 1.541 4.379 1.00 95.50 107 SER A O 1
ATOM 791 N N . SER A 1 108 ? 5.604 1.185 6.469 1.00 93.19 108 SER A N 1
ATOM 792 C CA . SER A 1 108 ? 6.801 0.637 7.112 1.00 93.19 108 SER A CA 1
ATOM 793 C C . SER A 1 108 ? 6.649 -0.858 7.456 1.00 93.19 108 SER A C 1
ATOM 795 O O . SER A 1 108 ? 7.449 -1.428 8.198 1.00 93.19 108 SER A O 1
ATOM 797 N N . ASP A 1 109 ? 5.618 -1.522 6.919 1.00 87.50 109 ASP A N 1
ATOM 798 C CA . ASP A 1 109 ? 5.405 -2.956 7.118 1.00 87.50 109 ASP A CA 1
ATOM 799 C C . ASP A 1 109 ? 6.441 -3.785 6.337 1.00 87.50 109 ASP A C 1
ATOM 801 O O . ASP A 1 109 ? 7.113 -3.309 5.417 1.00 87.50 109 ASP A O 1
ATOM 805 N N . GLY A 1 110 ? 6.569 -5.068 6.692 1.00 74.44 110 GLY A N 1
ATOM 806 C CA . GLY A 1 110 ? 7.373 -6.026 5.922 1.00 74.44 110 GLY A CA 1
ATOM 807 C C . GLY A 1 110 ? 8.886 -5.796 5.985 1.00 74.44 110 GLY A C 1
ATOM 808 O O . GLY A 1 110 ? 9.609 -6.352 5.164 1.00 74.44 110 GLY A O 1
ATOM 809 N N . GLY A 1 111 ? 9.361 -5.003 6.953 1.00 79.19 111 GLY A N 1
ATOM 810 C CA . GLY A 1 111 ? 10.771 -4.616 7.075 1.00 79.19 111 GLY A CA 1
ATOM 811 C C . GLY A 1 111 ? 11.146 -3.385 6.246 1.00 79.19 111 GLY A C 1
ATOM 812 O O . GLY A 1 111 ? 12.328 -3.069 6.136 1.00 79.19 111 GLY A O 1
ATOM 813 N N . THR A 1 112 ? 10.161 -2.691 5.672 1.00 87.25 112 THR A N 1
ATOM 814 C CA . THR A 1 112 ? 10.376 -1.436 4.948 1.00 87.25 112 THR A CA 1
ATOM 815 C C . THR A 1 112 ? 10.667 -0.305 5.948 1.00 87.25 112 THR A C 1
ATOM 817 O O . THR A 1 112 ? 9.914 -0.157 6.912 1.00 87.25 112 THR A O 1
ATOM 820 N N . PRO A 1 113 ? 11.720 0.516 5.769 1.00 92.19 113 PRO A N 1
ATOM 821 C CA . PRO A 1 113 ? 11.992 1.627 6.681 1.00 92.19 113 PRO A CA 1
ATOM 822 C C . PRO A 1 113 ? 10.851 2.650 6.668 1.00 92.19 113 PRO A C 1
ATOM 824 O O . PRO A 1 113 ? 10.169 2.818 5.652 1.00 92.19 113 PRO A O 1
ATOM 827 N N . ALA A 1 114 ? 10.650 3.352 7.786 1.00 94.88 114 ALA A N 1
ATOM 828 C CA . ALA A 1 114 ? 9.760 4.510 7.817 1.00 94.88 114 ALA A CA 1
ATOM 829 C C . ALA A 1 114 ? 10.199 5.533 6.759 1.00 94.88 114 ALA A C 1
ATOM 831 O O . ALA A 1 114 ? 11.387 5.668 6.478 1.00 94.88 114 ALA A O 1
ATOM 832 N N . PHE A 1 115 ? 9.236 6.215 6.146 1.00 94.50 115 PHE A N 1
ATOM 833 C CA . PHE A 1 115 ? 9.557 7.296 5.222 1.00 94.50 115 PHE A CA 1
ATOM 834 C C . PHE A 1 115 ? 10.027 8.520 6.011 1.00 94.50 115 PHE A C 1
ATOM 836 O O . PHE A 1 115 ? 9.369 8.910 6.981 1.00 94.50 115 PHE A O 1
ATOM 843 N N . ASP A 1 116 ? 11.136 9.106 5.575 1.00 92.69 116 ASP A N 1
ATOM 844 C CA . ASP A 1 116 ? 11.760 10.289 6.157 1.00 92.69 116 ASP A CA 1
ATOM 845 C C . ASP A 1 116 ? 12.038 11.290 5.032 1.00 92.69 116 ASP A C 1
ATOM 847 O O . ASP A 1 116 ? 12.757 10.979 4.085 1.00 92.69 116 ASP A O 1
ATOM 851 N N . TRP A 1 117 ? 11.454 12.484 5.119 1.00 90.44 117 TRP A N 1
ATOM 852 C CA . TRP A 1 117 ? 11.649 13.540 4.124 1.00 90.44 117 TRP A CA 1
ATOM 853 C C . TRP A 1 117 ? 13.116 13.968 3.976 1.00 90.44 117 TRP A C 1
ATOM 855 O O . TRP A 1 117 ? 13.492 14.437 2.903 1.00 90.44 117 TRP A O 1
ATOM 865 N N . SER A 1 118 ? 13.937 13.820 5.020 1.00 86.56 118 SER A N 1
ATOM 866 C CA . SER A 1 118 ? 15.354 14.205 4.999 1.00 86.56 118 SER A CA 1
ATOM 867 C C . SER A 1 118 ? 16.250 13.211 4.256 1.00 86.56 118 SER A C 1
ATOM 869 O O . SER A 1 118 ? 17.281 13.610 3.724 1.00 86.56 118 SER A O 1
ATOM 871 N N . GLU A 1 119 ? 15.833 11.949 4.137 1.00 84.69 119 GLU A N 1
ATOM 872 C CA . GLU A 1 119 ? 16.578 10.903 3.416 1.00 84.69 119 GLU A CA 1
ATOM 873 C C . GLU A 1 119 ? 16.480 11.050 1.888 1.00 84.69 119 GLU A C 1
ATOM 875 O O . GLU A 1 119 ? 17.184 10.366 1.148 1.00 84.69 119 GLU A O 1
ATOM 880 N N . PHE A 1 120 ? 15.620 11.952 1.405 1.00 76.88 120 PHE A N 1
ATOM 881 C CA . PHE A 1 120 ? 15.377 12.181 -0.016 1.00 76.88 120 PHE A CA 1
ATOM 882 C C . PHE A 1 120 ? 15.445 13.675 -0.344 1.00 76.88 120 PHE A C 1
ATOM 884 O O . PHE A 1 120 ? 14.471 14.286 -0.800 1.00 76.88 120 PHE A O 1
ATOM 891 N N . GLU A 1 121 ? 16.606 14.292 -0.109 1.00 71.50 121 GLU A N 1
ATOM 892 C CA . GLU A 1 121 ? 16.841 15.709 -0.415 1.00 71.50 121 GLU A CA 1
ATOM 893 C C . GLU A 1 121 ? 16.527 16.036 -1.888 1.00 71.50 121 GLU A C 1
ATOM 895 O O . GLU A 1 121 ? 15.969 17.093 -2.189 1.00 71.50 121 GLU A O 1
ATOM 900 N N . GLU A 1 122 ? 16.775 15.114 -2.820 1.00 70.19 122 GLU A N 1
ATOM 901 C CA . GLU A 1 122 ? 16.420 15.257 -4.236 1.00 70.19 122 GLU A CA 1
ATOM 902 C C . GLU A 1 122 ? 14.910 15.199 -4.516 1.00 70.19 122 GLU A C 1
ATOM 904 O O . GLU A 1 122 ? 14.468 15.603 -5.589 1.00 70.19 122 GLU A O 1
ATOM 909 N N . LEU A 1 123 ? 14.101 14.722 -3.569 1.00 69.00 123 LEU A N 1
ATOM 910 C CA . LEU A 1 123 ? 12.642 14.800 -3.626 1.00 69.00 123 LEU A CA 1
ATOM 911 C C . LEU A 1 123 ? 12.113 16.072 -2.959 1.00 69.00 123 LEU A C 1
ATOM 913 O O . LEU A 1 123 ? 11.042 16.554 -3.327 1.00 69.00 123 LEU A O 1
ATOM 917 N N . SER A 1 124 ? 12.876 16.678 -2.046 1.00 60.97 124 SER A N 1
ATOM 918 C CA . SER A 1 124 ? 12.507 17.947 -1.403 1.00 60.97 124 SER A CA 1
ATOM 919 C C . SER A 1 124 ? 12.425 19.125 -2.391 1.00 60.97 124 SER A C 1
ATOM 921 O O . SER A 1 124 ? 11.689 20.089 -2.165 1.00 60.97 124 SER A O 1
ATOM 923 N N . VAL A 1 125 ? 13.095 19.022 -3.549 1.00 62.50 125 VAL A N 1
ATOM 924 C CA . VAL A 1 125 ? 12.952 19.974 -4.669 1.00 62.50 125 VAL A CA 1
ATOM 925 C C . VAL A 1 125 ? 11.609 19.864 -5.401 1.00 62.50 125 VAL A C 1
ATOM 927 O O . VAL A 1 125 ? 11.249 20.791 -6.126 1.00 62.50 125 VAL A O 1
ATOM 930 N N . VAL A 1 126 ? 10.842 18.782 -5.208 1.00 64.88 126 VAL A N 1
ATOM 931 C CA . VAL A 1 126 ? 9.514 18.597 -5.825 1.00 64.88 126 VAL A CA 1
ATOM 932 C C . VAL A 1 126 ? 8.454 19.481 -5.147 1.00 64.88 126 VAL A C 1
ATOM 934 O O . VAL A 1 126 ? 7.488 19.888 -5.794 1.00 64.88 126 VAL A O 1
ATOM 937 N N . GLY A 1 127 ? 8.647 19.860 -3.880 1.00 68.88 127 GLY A N 1
ATOM 938 C CA . GLY A 1 127 ? 7.808 20.850 -3.204 1.00 68.88 127 GLY A CA 1
ATOM 939 C C . GLY A 1 127 ? 7.910 20.803 -1.675 1.00 68.88 127 GLY A C 1
ATOM 940 O O . GLY A 1 127 ? 8.277 19.778 -1.110 1.00 68.88 127 GLY A O 1
ATOM 941 N N . PRO A 1 128 ? 7.571 21.903 -0.979 1.00 79.69 128 PRO A N 1
ATOM 942 C CA . PRO A 1 128 ? 7.647 21.963 0.476 1.00 79.69 128 PRO A CA 1
ATOM 943 C C . PRO A 1 128 ? 6.555 21.114 1.152 1.00 79.69 128 PRO A C 1
ATOM 945 O O . PRO A 1 128 ? 5.375 21.264 0.844 1.00 79.69 128 PRO A O 1
ATOM 948 N N . HIS A 1 129 ? 6.920 20.330 2.168 1.00 86.75 129 HIS A N 1
ATOM 949 C CA . HIS A 1 129 ? 6.023 19.513 3.007 1.00 86.75 129 HIS A CA 1
ATOM 950 C C . HIS A 1 129 ? 5.604 20.225 4.309 1.00 86.75 129 HIS A C 1
ATOM 952 O O . HIS A 1 129 ? 5.519 19.638 5.385 1.00 86.75 129 HIS A O 1
ATOM 958 N N . LYS A 1 130 ? 5.352 21.539 4.243 1.00 89.25 130 LYS A N 1
ATOM 959 C CA . LYS A 1 130 ? 5.059 22.364 5.431 1.00 89.25 130 LYS A CA 1
ATOM 960 C C . LYS A 1 130 ? 3.854 21.835 6.216 1.00 89.25 130 LYS A C 1
ATOM 962 O O . LYS A 1 130 ? 2.760 21.715 5.674 1.00 89.25 130 LYS A O 1
ATOM 967 N N . GLY A 1 131 ? 4.049 21.619 7.516 1.00 92.31 131 GLY A N 1
ATOM 968 C CA . GLY A 1 131 ? 3.011 21.126 8.426 1.00 92.31 131 GLY A CA 1
ATOM 969 C C . GLY A 1 131 ? 2.854 19.603 8.436 1.00 92.31 131 GLY A C 1
ATOM 970 O O . GLY A 1 131 ? 2.030 19.094 9.193 1.00 92.31 131 GLY A O 1
ATOM 971 N N . MET A 1 132 ? 3.638 18.880 7.633 1.00 92.88 132 MET A N 1
ATOM 972 C CA . MET A 1 132 ? 3.739 17.423 7.677 1.00 92.88 132 MET A CA 1
ATOM 973 C C . MET A 1 132 ? 4.843 17.008 8.664 1.00 92.88 132 MET A C 1
ATOM 975 O O . MET A 1 132 ? 5.798 17.764 8.852 1.00 92.88 132 MET A O 1
ATOM 979 N N . PRO A 1 133 ? 4.743 15.829 9.301 1.00 93.19 133 PRO A N 1
ATOM 980 C CA . PRO A 1 133 ? 5.875 15.231 10.001 1.00 93.19 133 PRO A CA 1
ATOM 981 C C . PRO A 1 133 ? 7.051 15.005 9.047 1.00 93.19 133 PRO A C 1
ATOM 983 O O . PRO A 1 133 ? 6.831 14.622 7.897 1.00 93.19 133 PRO A O 1
ATOM 986 N N . ASP A 1 134 ? 8.279 15.165 9.540 1.00 91.00 134 ASP A N 1
ATOM 987 C CA . ASP A 1 134 ? 9.481 14.805 8.777 1.00 91.00 134 ASP A CA 1
ATOM 988 C C . ASP A 1 134 ? 9.590 13.283 8.608 1.00 91.00 134 ASP A C 1
ATOM 990 O O . ASP A 1 134 ? 9.868 12.800 7.515 1.00 91.00 134 ASP A O 1
ATOM 994 N N . VAL A 1 135 ? 9.259 12.525 9.662 1.00 94.19 135 VAL A N 1
ATOM 995 C CA . VAL A 1 135 ? 9.270 11.055 9.665 1.00 94.19 135 VAL A CA 1
ATOM 996 C C . VAL A 1 135 ? 7.867 10.496 9.871 1.00 94.19 135 VAL A C 1
ATOM 998 O O . VAL A 1 135 ? 7.184 10.806 10.850 1.00 94.19 135 VAL A O 1
ATOM 1001 N N . TYR A 1 136 ? 7.456 9.590 8.988 1.00 95.25 136 TYR A N 1
ATOM 1002 C CA . TYR A 1 136 ? 6.185 8.875 9.067 1.00 95.25 136 TYR A CA 1
ATOM 1003 C C . TYR A 1 136 ? 6.353 7.505 9.732 1.00 95.25 136 TYR A C 1
ATOM 1005 O O . TYR A 1 136 ? 6.403 6.469 9.070 1.00 95.25 136 TYR A O 1
ATOM 1013 N N . SER A 1 137 ? 6.398 7.498 11.068 1.00 92.81 137 SER A N 1
ATOM 1014 C CA . SER A 1 137 ? 6.361 6.281 11.898 1.00 92.81 137 SER A CA 1
ATOM 1015 C C . SER A 1 137 ? 4.992 6.129 12.569 1.00 92.81 137 SER A C 1
ATOM 1017 O O . SER A 1 137 ? 4.829 6.311 13.775 1.00 92.81 137 SER A O 1
ATOM 1019 N N . THR A 1 138 ? 3.963 5.883 11.761 1.00 88.75 138 THR A N 1
ATOM 1020 C CA . THR A 1 138 ? 2.569 5.864 12.219 1.00 88.75 138 THR A CA 1
ATOM 1021 C C . THR A 1 138 ? 2.046 4.448 12.414 1.00 88.75 138 THR A C 1
ATOM 1023 O O . THR A 1 138 ? 2.538 3.478 11.840 1.00 88.75 138 THR A O 1
ATOM 1026 N N . GLN A 1 139 ? 1.035 4.332 13.267 1.00 93.69 139 GLN A N 1
ATOM 1027 C CA . GLN A 1 139 ? 0.336 3.088 13.563 1.00 93.69 139 GLN A CA 1
ATOM 1028 C C . GLN A 1 139 ? -1.145 3.262 13.239 1.00 93.69 139 GLN A C 1
ATOM 1030 O O . GLN A 1 139 ? -1.641 4.384 13.118 1.00 93.69 139 GLN A O 1
ATOM 1035 N N . TRP A 1 140 ? -1.857 2.148 13.107 1.00 97.81 140 TRP A N 1
ATOM 1036 C CA . TRP A 1 140 ? -3.305 2.178 12.967 1.00 97.81 140 TRP A CA 1
ATOM 1037 C C . TRP A 1 140 ? -3.966 2.697 14.247 1.00 97.81 140 TRP A C 1
ATOM 1039 O O . TRP A 1 140 ? -3.681 2.208 15.339 1.00 97.81 140 TRP A O 1
ATOM 1049 N N . SER A 1 141 ? -4.893 3.639 14.106 1.00 97.81 141 SER A N 1
ATOM 1050 C CA . SER A 1 141 ? -5.725 4.168 15.188 1.00 97.81 141 SER A CA 1
ATOM 1051 C C . SER A 1 141 ? -7.205 4.013 14.863 1.00 97.81 141 SER A C 1
ATOM 1053 O O . SER A 1 141 ? -7.598 4.014 13.697 1.00 97.81 141 SER A O 1
ATOM 1055 N N . LEU A 1 142 ? -8.040 3.879 15.896 1.00 98.25 142 LEU A N 1
ATOM 1056 C CA . LEU A 1 142 ? -9.494 3.949 15.758 1.00 98.25 142 LEU A CA 1
ATOM 1057 C C . LEU A 1 142 ? -9.918 5.415 15.648 1.00 98.25 142 LEU A C 1
ATOM 1059 O O . LEU A 1 142 ? -9.593 6.222 16.513 1.00 98.25 142 LEU A O 1
ATOM 1063 N N . HIS A 1 143 ? -10.665 5.734 14.600 1.00 98.06 143 HIS A N 1
ATOM 1064 C CA . HIS A 1 143 ? -11.313 7.021 14.399 1.00 98.06 143 HIS A CA 1
ATOM 1065 C C . HIS A 1 143 ? -12.814 6.813 14.536 1.00 98.06 143 HIS A C 1
ATOM 1067 O O . HIS A 1 143 ? -13.392 5.990 13.826 1.00 98.06 143 HIS A O 1
ATOM 1073 N N . ALA A 1 144 ? -13.417 7.544 15.463 1.00 97.00 144 ALA A N 1
ATOM 1074 C CA . ALA A 1 144 ? -14.841 7.536 15.751 1.00 97.00 144 ALA A CA 1
ATOM 1075 C C . ALA A 1 144 ? -15.276 8.962 16.150 1.00 97.00 144 ALA A C 1
ATOM 1077 O O . ALA A 1 144 ? -14.401 9.774 16.473 1.00 97.00 144 ALA A O 1
ATOM 1078 N N . PRO A 1 145 ? -16.581 9.276 16.079 1.00 94.94 145 PRO A N 1
ATOM 1079 C CA . PRO A 1 145 ? -17.135 10.551 16.537 1.00 94.94 145 PRO A CA 1
ATOM 1080 C C . PRO A 1 145 ? -16.899 10.838 18.024 1.00 94.94 145 PRO A C 1
ATOM 1082 O O . PRO A 1 145 ? -16.817 9.869 18.814 1.00 94.94 145 PRO A O 1
#